Protein AF-A0A2P4T5U1-F1 (afdb_monomer_lite)

InterPro domains:
  IPR007356 tRNA (guanine(9)-N1)-methyltransferase, eukaryotic [PF27710] (1-107)
  IPR007356 tRNA (guanine(9)-N1)-methyltransferase, eukaryotic [PTHR13563] 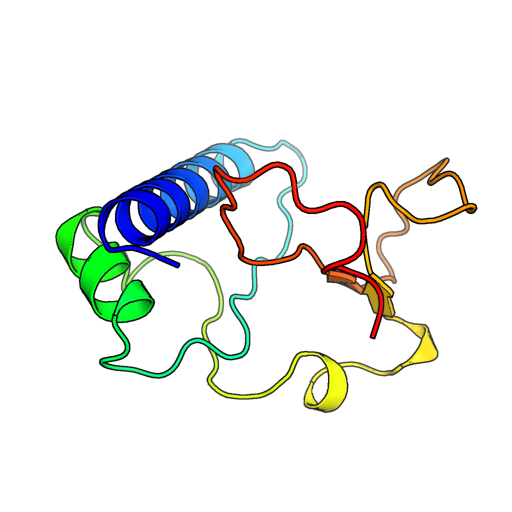(1-107)
  IPR028564 tRNA methyltransferase TRM10-type domain [PS51675] (1-109)
  IPR038459 tRNA methyltransferase TRM10-type domain superfamily [G3DSA:3.40.1280.30] (1-109)

Radius of gyration: 14.63 Å; chains: 1; bounding box: 27×37×35 Å

Foldseek 3Di:
DPLVFLLVLLVVVLVLLVVLVPDPHHDAAEAELPDPPPSSNVSNPVNPPCSVVRNHHYYNHDPPVVDDPVQEDEDDPPDPDDDPDDDPSHDYDYDSGDDPDPDPDPRPD

Organism: Bambusicola thoracicus (NCBI:txid9083)

Structure (mmCIF, N/CA/C/O backbone):
data_AF-A0A2P4T5U1-F1
#
_entry.id   AF-A0A2P4T5U1-F1
#
loop_
_atom_site.group_PDB
_atom_site.id
_atom_site.type_symbol
_atom_site.label_atom_id
_atom_site.label_alt_id
_atom_site.label_comp_id
_atom_site.label_asym_id
_atom_site.label_entity_id
_atom_site.label_seq_id
_atom_site.pdbx_PDB_ins_code
_atom_site.Cartn_x
_atom_site.Cartn_y
_atom_site.Cartn_z
_atom_site.occupancy
_atom_site.B_iso_or_equiv
_atom_site.auth_seq_id
_atom_site.auth_comp_id
_atom_site.auth_asym_id
_atom_site.auth_atom_id
_atom_site.pdbx_PDB_model_num
ATOM 1 N N . MET A 1 1 ? -5.234 -5.617 13.269 1.00 86.06 1 MET A N 1
ATOM 2 C CA . MET A 1 1 ? -4.218 -4.630 13.689 1.00 86.06 1 MET A CA 1
ATOM 3 C C . MET A 1 1 ? -4.657 -3.901 14.949 1.00 86.06 1 MET A C 1
ATOM 5 O O . MET A 1 1 ? -5.756 -3.357 15.008 1.00 86.06 1 MET A O 1
ATOM 9 N N . THR A 1 2 ? -3.793 -3.876 15.954 1.00 93.25 2 THR A N 1
ATOM 10 C CA . THR A 1 2 ? -3.888 -3.026 17.143 1.00 93.25 2 THR A CA 1
ATOM 11 C C . THR A 1 2 ? -3.757 -1.537 16.775 1.00 93.25 2 THR A C 1
ATOM 13 O O . THR A 1 2 ? -3.300 -1.201 15.674 1.00 93.25 2 THR A O 1
ATOM 16 N N . PRO A 1 3 ? -4.096 -0.598 17.681 1.00 94.31 3 PRO A N 1
ATOM 17 C CA . PRO A 1 3 ? -3.865 0.828 17.439 1.00 94.31 3 PRO A CA 1
ATOM 18 C C . PRO A 1 3 ? -2.401 1.150 17.107 1.00 94.31 3 PRO A C 1
ATOM 20 O O . PRO A 1 3 ? -2.132 1.934 16.204 1.00 94.31 3 PRO A O 1
ATOM 23 N N . LYS A 1 4 ? -1.451 0.487 17.780 1.00 94.00 4 LYS A N 1
ATOM 24 C CA . LYS A 1 4 ? -0.011 0.651 17.546 1.00 94.00 4 LYS A CA 1
ATOM 25 C C . LYS A 1 4 ? 0.396 0.222 16.134 1.00 94.00 4 LYS A C 1
ATOM 27 O O . LYS A 1 4 ? 1.121 0.954 15.462 1.00 94.00 4 LYS A O 1
ATOM 32 N N . GLU A 1 5 ? -0.077 -0.936 15.681 1.00 95.50 5 GLU A N 1
ATOM 33 C CA . GLU A 1 5 ? 0.159 -1.437 14.320 1.00 95.50 5 GLU A CA 1
ATOM 34 C C . GLU A 1 5 ? -0.475 -0.516 13.275 1.00 95.50 5 GLU A C 1
ATOM 36 O O . GLU A 1 5 ? 0.165 -0.171 12.287 1.00 95.50 5 GLU A O 1
ATOM 41 N N . THR A 1 6 ? -1.680 -0.009 13.550 1.00 96.69 6 THR A N 1
ATOM 42 C CA . THR A 1 6 ? -2.372 0.957 12.682 1.00 96.69 6 THR A CA 1
ATOM 43 C C . THR A 1 6 ? -1.562 2.253 12.529 1.00 96.69 6 THR A C 1
ATOM 45 O O . THR A 1 6 ? -1.351 2.718 11.410 1.00 96.69 6 THR A O 1
ATOM 48 N N . SER A 1 7 ? -1.030 2.811 13.626 1.00 96.69 7 SER A N 1
ATOM 49 C CA . SER A 1 7 ? -0.136 3.981 13.582 1.00 96.69 7 SER A CA 1
ATOM 50 C C . SER A 1 7 ? 1.148 3.709 12.795 1.00 96.69 7 SER A C 1
ATOM 52 O O . SER A 1 7 ? 1.664 4.583 12.094 1.00 96.69 7 SER A O 1
ATOM 54 N N . ARG A 1 8 ? 1.694 2.493 12.903 1.00 96.56 8 ARG A N 1
ATOM 55 C CA . ARG A 1 8 ? 2.889 2.087 12.152 1.00 96.56 8 ARG A CA 1
ATOM 56 C C . ARG A 1 8 ? 2.604 1.982 10.662 1.00 96.56 8 ARG A C 1
ATOM 58 O O . ARG A 1 8 ? 3.387 2.525 9.884 1.00 96.56 8 ARG A O 1
ATOM 65 N N . LEU A 1 9 ? 1.484 1.373 10.280 1.00 97.19 9 LEU A N 1
ATOM 66 C CA . LEU A 1 9 ? 1.049 1.304 8.890 1.00 97.19 9 LEU A CA 1
ATOM 67 C C . LEU A 1 9 ? 0.828 2.709 8.312 1.00 97.19 9 LEU A C 1
ATOM 69 O O . LEU A 1 9 ? 1.377 3.034 7.262 1.00 97.19 9 LEU A O 1
ATOM 73 N N . ALA A 1 10 ? 0.133 3.596 9.032 1.00 97.88 10 ALA A N 1
ATOM 74 C CA . ALA A 1 10 ? -0.052 4.986 8.608 1.00 97.88 10 ALA A CA 1
ATOM 75 C C . ALA A 1 10 ? 1.291 5.714 8.391 1.00 97.88 10 ALA A C 1
ATOM 77 O O . ALA A 1 10 ? 1.461 6.451 7.413 1.00 97.88 10 ALA A O 1
ATOM 78 N N . ALA A 1 11 ? 2.278 5.467 9.260 1.00 97.75 11 ALA A N 1
ATOM 79 C CA . ALA A 1 11 ? 3.628 5.999 9.103 1.00 97.75 11 ALA A CA 1
ATOM 80 C C . ALA A 1 11 ? 4.391 5.373 7.920 1.00 97.75 11 ALA A C 1
ATOM 82 O O . ALA A 1 11 ? 5.198 6.068 7.297 1.00 97.75 11 ALA A O 1
ATOM 83 N N . GLN A 1 12 ? 4.173 4.093 7.603 1.00 97.56 12 GLN A N 1
ATOM 84 C CA . GLN A 1 12 ? 4.738 3.436 6.420 1.00 97.56 12 GLN A CA 1
ATOM 85 C C . GLN A 1 12 ? 4.129 3.997 5.130 1.00 97.56 12 GLN A C 1
ATOM 87 O O . GLN A 1 12 ? 4.891 4.330 4.227 1.00 97.56 12 GLN A O 1
ATOM 92 N N . ILE A 1 13 ? 2.815 4.240 5.080 1.00 97.81 13 ILE A N 1
ATOM 93 C CA . ILE A 1 13 ? 2.138 4.903 3.948 1.00 97.81 13 ILE A CA 1
ATOM 94 C C . ILE A 1 13 ? 2.748 6.289 3.681 1.00 97.81 13 ILE A C 1
ATOM 96 O O . ILE A 1 13 ? 3.055 6.636 2.539 1.00 97.81 13 ILE A O 1
ATOM 100 N N . ARG A 1 14 ? 3.028 7.073 4.733 1.00 97.75 14 ARG A N 1
ATOM 101 C CA . ARG A 1 14 ? 3.723 8.367 4.592 1.00 97.75 14 ARG A CA 1
ATOM 102 C C . ARG A 1 14 ? 5.111 8.223 3.974 1.00 97.75 14 ARG A C 1
ATOM 104 O O . ARG A 1 14 ? 5.507 9.031 3.134 1.00 97.75 14 ARG A O 1
ATOM 111 N N . ARG A 1 15 ? 5.876 7.218 4.415 1.00 97.69 15 ARG A N 1
ATOM 112 C CA . ARG A 1 15 ? 7.222 6.947 3.886 1.00 97.69 15 ARG A CA 1
ATOM 113 C C . ARG A 1 15 ? 7.160 6.481 2.437 1.00 97.69 15 ARG A C 1
ATOM 115 O O . ARG A 1 15 ? 7.951 6.986 1.648 1.00 97.69 15 ARG A O 1
ATOM 122 N N . LEU A 1 16 ? 6.218 5.598 2.101 1.00 97.50 16 LEU A N 1
ATOM 12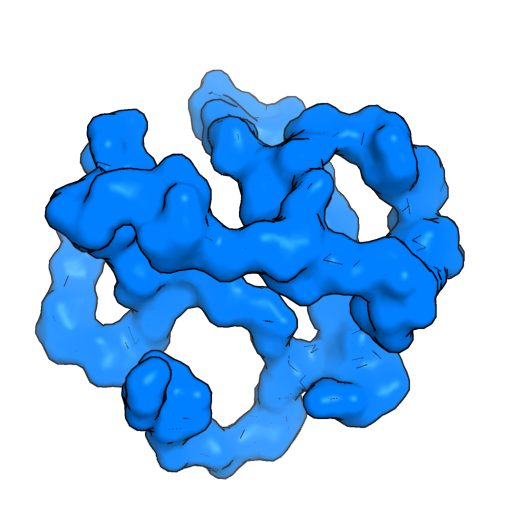3 C CA . LEU A 1 16 ? 5.944 5.133 0.741 1.00 97.50 16 LEU A CA 1
ATOM 124 C C . LEU A 1 16 ? 5.693 6.322 -0.186 1.00 97.50 16 LEU A C 1
ATOM 126 O O . LEU A 1 16 ? 6.419 6.500 -1.159 1.00 97.50 16 LEU A O 1
ATOM 130 N N . TYR A 1 17 ? 4.749 7.197 0.168 1.00 97.75 17 TYR A N 1
ATOM 131 C CA . TYR A 1 17 ? 4.455 8.396 -0.615 1.00 97.75 17 TYR A CA 1
ATOM 132 C C . TYR A 1 17 ? 5.682 9.298 -0.791 1.00 97.75 17 TYR A C 1
ATOM 134 O O . TYR A 1 17 ? 6.006 9.726 -1.900 1.00 97.75 17 TYR A O 1
ATOM 142 N N . GLY A 1 18 ? 6.399 9.569 0.304 1.00 97.38 18 GLY A N 1
ATOM 143 C CA . GLY A 1 18 ? 7.597 10.400 0.268 1.00 97.38 18 GLY A CA 1
ATOM 144 C C . GLY A 1 18 ? 8.716 9.804 -0.589 1.00 97.38 18 GLY A C 1
ATOM 145 O O . GLY A 1 18 ? 9.394 10.549 -1.292 1.00 97.38 18 GLY A O 1
ATOM 146 N N . ALA A 1 19 ? 8.923 8.487 -0.530 1.00 97.88 19 ALA A N 1
ATOM 147 C CA . ALA A 1 19 ? 9.905 7.781 -1.347 1.00 97.88 19 ALA A CA 1
ATOM 148 C C . ALA A 1 19 ? 9.507 7.801 -2.826 1.00 97.88 19 ALA A C 1
ATOM 150 O O . ALA A 1 19 ? 10.323 8.190 -3.656 1.00 97.88 19 ALA A O 1
ATOM 151 N N . ASN A 1 20 ? 8.244 7.497 -3.135 1.00 97.75 20 ASN A N 1
ATOM 152 C CA . ASN A 1 20 ? 7.732 7.491 -4.501 1.00 97.75 20 ASN A CA 1
ATOM 153 C C . ASN A 1 20 ? 7.868 8.865 -5.170 1.00 97.75 20 ASN A C 1
ATOM 155 O O . ASN A 1 20 ? 8.354 8.966 -6.287 1.00 97.75 20 ASN A O 1
ATOM 159 N N . ARG A 1 21 ? 7.563 9.952 -4.449 1.00 97.00 21 ARG A N 1
ATOM 160 C CA . ARG A 1 21 ? 7.756 11.328 -4.945 1.00 97.00 21 ARG A CA 1
ATOM 161 C C . ARG A 1 21 ? 9.196 11.694 -5.299 1.00 97.00 21 ARG A C 1
ATOM 163 O O . ARG A 1 21 ? 9.399 12.672 -6.012 1.00 97.00 21 ARG A O 1
ATOM 170 N N . ARG A 1 22 ? 10.179 10.995 -4.732 1.00 97.38 22 ARG A N 1
ATOM 171 C CA . ARG A 1 22 ? 11.609 11.222 -4.983 1.00 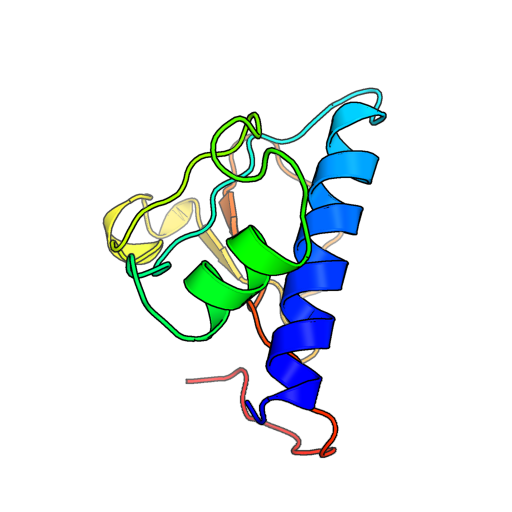97.38 22 ARG A CA 1
ATOM 172 C C . ARG A 1 22 ? 12.207 10.199 -5.946 1.00 97.38 22 ARG A C 1
ATOM 174 O O . ARG A 1 22 ? 13.385 10.321 -6.265 1.00 97.38 22 ARG A O 1
ATOM 181 N N . ALA A 1 23 ? 11.442 9.191 -6.357 1.00 97.00 23 ALA A N 1
ATOM 182 C CA . ALA A 1 23 ? 11.915 8.179 -7.284 1.00 97.00 23 ALA A CA 1
ATOM 183 C C . ALA A 1 23 ? 12.123 8.794 -8.673 1.00 97.00 23 ALA A C 1
ATOM 185 O O . ALA A 1 23 ? 11.333 9.625 -9.115 1.00 97.00 23 ALA A O 1
ATOM 186 N N . GLU A 1 24 ? 13.170 8.354 -9.371 1.00 97.06 24 GLU A N 1
ATOM 187 C CA . GLU A 1 24 ? 13.415 8.736 -10.768 1.00 97.06 24 GLU A CA 1
ATOM 188 C C . GLU A 1 24 ? 12.263 8.286 -11.681 1.00 97.06 24 GLU A C 1
ATOM 190 O O . GLU A 1 24 ? 11.877 8.989 -12.612 1.00 97.06 24 GLU A O 1
ATOM 195 N N . ARG A 1 25 ? 11.675 7.126 -11.365 1.00 95.06 25 ARG A N 1
ATOM 196 C CA . ARG A 1 25 ? 10.507 6.553 -12.035 1.00 95.06 25 ARG A CA 1
ATOM 197 C C . ARG A 1 25 ? 9.426 6.260 -10.986 1.00 95.06 25 ARG A C 1
ATOM 199 O O . ARG A 1 25 ? 9.431 5.169 -10.419 1.00 95.06 25 ARG A O 1
ATOM 206 N N . PRO A 1 26 ? 8.562 7.234 -10.652 1.00 96.19 26 PRO A N 1
ATOM 207 C CA . PRO A 1 26 ? 7.520 7.044 -9.649 1.00 96.19 26 PRO A CA 1
ATOM 208 C C . PRO A 1 26 ? 6.450 6.064 -10.139 1.00 96.19 26 PRO A C 1
ATOM 210 O O . PRO A 1 26 ? 6.070 6.073 -11.308 1.00 96.19 26 PRO A O 1
ATOM 213 N N . PHE A 1 27 ? 5.924 5.264 -9.217 1.00 96.31 27 PHE A N 1
ATOM 214 C CA . PHE A 1 27 ? 4.735 4.451 -9.434 1.00 96.31 27 PHE A CA 1
ATOM 215 C C . PHE A 1 27 ? 3.470 5.301 -9.339 1.00 96.31 27 PHE A C 1
ATOM 217 O O . PHE A 1 27 ? 3.413 6.292 -8.602 1.00 96.31 27 PHE A O 1
ATOM 224 N N . TRP A 1 28 ? 2.420 4.856 -10.019 1.00 96.44 28 TRP A N 1
ATOM 225 C CA . TRP A 1 28 ? 1.066 5.241 -9.656 1.00 96.44 28 TRP A CA 1
ATOM 226 C C . TRP A 1 28 ? 0.664 4.462 -8.398 1.00 96.44 28 TRP A C 1
ATOM 228 O O . TRP A 1 28 ? 0.617 3.235 -8.408 1.00 96.44 28 TRP A O 1
ATOM 238 N N . LEU A 1 29 ? 0.461 5.174 -7.288 1.00 97.50 29 LEU A N 1
ATOM 239 C CA . LEU A 1 29 ? 0.095 4.570 -6.007 1.00 97.50 29 LEU A CA 1
ATOM 240 C C . LEU A 1 29 ? -1.424 4.545 -5.851 1.00 97.50 29 LEU A C 1
ATOM 242 O O . LEU A 1 29 ? -2.070 5.577 -6.031 1.00 97.50 29 LEU A O 1
ATOM 246 N N . CYS A 1 30 ? -1.962 3.403 -5.427 1.00 97.75 30 CYS A N 1
ATOM 247 C CA . CYS A 1 30 ? -3.369 3.226 -5.087 1.00 97.75 30 CYS A CA 1
ATOM 248 C C . CYS A 1 30 ? -3.491 2.527 -3.724 1.00 97.75 30 CYS A C 1
ATOM 250 O O . CYS A 1 30 ? -2.850 1.503 -3.491 1.00 97.75 30 CYS A O 1
ATOM 252 N N . LEU A 1 31 ? -4.290 3.091 -2.818 1.00 97.75 31 LEU A N 1
ATOM 253 C CA . LEU A 1 31 ? -4.715 2.440 -1.581 1.00 97.75 31 LEU A CA 1
ATOM 254 C C . LEU A 1 31 ? -6.135 1.905 -1.782 1.00 97.75 31 LEU A C 1
ATOM 256 O O . LEU A 1 31 ? -7.102 2.669 -1.731 1.00 97.75 31 LEU A O 1
ATOM 260 N N . THR A 1 32 ? -6.242 0.604 -2.027 1.00 98.00 32 THR A N 1
ATOM 261 C CA . THR A 1 32 ? -7.514 -0.114 -2.176 1.00 98.00 32 THR A CA 1
ATOM 262 C C . THR A 1 32 ? -8.096 -0.494 -0.819 1.00 98.00 32 THR A C 1
ATOM 264 O O . THR A 1 32 ? -7.378 -0.526 0.184 1.00 98.00 32 THR A O 1
ATOM 267 N N . GLU A 1 33 ? -9.402 -0.761 -0.779 1.00 97.31 33 GLU A N 1
ATOM 268 C CA . GLU A 1 33 ? -10.145 -1.152 0.433 1.00 97.31 33 GLU A CA 1
ATOM 269 C C . GLU A 1 33 ? -9.981 -0.179 1.622 1.00 97.31 33 GLU A C 1
ATOM 271 O O . GLU A 1 33 ? -10.238 -0.498 2.789 1.00 97.31 33 GLU A O 1
ATOM 276 N N . LEU A 1 34 ? -9.595 1.069 1.340 1.00 97.19 34 LEU A N 1
ATOM 277 C CA . LEU A 1 34 ? -9.460 2.122 2.330 1.00 97.19 34 LEU A CA 1
ATOM 278 C C . LEU A 1 34 ? -10.815 2.791 2.543 1.00 97.19 34 LEU A C 1
ATOM 280 O O . LEU A 1 34 ? -11.139 3.806 1.933 1.00 97.19 34 LEU A O 1
ATOM 284 N N . VAL A 1 35 ? -11.609 2.249 3.463 1.00 96.50 35 VAL A N 1
ATOM 285 C CA . VAL A 1 35 ? -12.925 2.804 3.806 1.00 96.50 35 VAL A CA 1
ATOM 286 C C . VAL A 1 35 ? -12.784 4.160 4.524 1.00 96.50 35 VAL A C 1
ATOM 288 O O . VAL A 1 35 ? -12.207 4.198 5.620 1.00 96.50 35 VAL A O 1
ATOM 291 N N . PRO A 1 36 ? -13.325 5.278 3.983 1.00 96.25 36 PRO A N 1
ATOM 292 C CA . PRO A 1 36 ? -13.501 6.527 4.705 1.00 96.25 36 PRO A CA 1
ATOM 293 C C . PRO A 1 36 ? -14.030 6.342 6.121 1.00 96.25 36 PRO A C 1
ATOM 295 O O . PRO A 1 36 ? -15.028 5.676 6.375 1.00 96.25 36 PRO A O 1
ATOM 298 N N . GLY A 1 37 ? -13.328 6.950 7.069 1.00 96.44 37 GLY A N 1
ATOM 299 C CA . GLY A 1 37 ? -13.663 6.858 8.483 1.00 96.44 37 GLY A CA 1
ATOM 300 C C . GLY A 1 37 ? -13.230 5.558 9.162 1.00 96.44 37 GLY A C 1
ATOM 301 O O . GLY A 1 37 ? -13.394 5.478 10.374 1.00 96.44 37 GLY A O 1
ATOM 302 N N . SER A 1 38 ? -12.633 4.583 8.469 1.00 97.00 38 SER A N 1
ATOM 303 C CA . SER A 1 38 ? -12.010 3.410 9.104 1.00 97.00 38 SER A CA 1
ATOM 304 C C . SER A 1 38 ? -10.872 3.803 10.064 1.00 97.00 38 SER A C 1
ATOM 306 O O . SER A 1 38 ? -10.343 4.919 9.977 1.00 97.00 38 SER A O 1
ATOM 308 N N . PRO A 1 39 ? -10.461 2.915 10.994 1.00 96.88 39 PRO A N 1
ATOM 309 C CA . PRO A 1 39 ? -9.345 3.187 11.897 1.00 96.88 39 PRO A CA 1
ATOM 310 C C . PRO A 1 39 ? -8.069 3.628 11.171 1.00 96.88 39 PRO A C 1
ATOM 312 O O . PRO A 1 39 ? -7.493 4.645 11.551 1.00 96.88 39 PRO A O 1
ATOM 315 N N . ILE A 1 40 ? -7.679 2.932 10.098 1.00 97.50 40 ILE A N 1
ATOM 316 C CA . ILE A 1 40 ? -6.484 3.277 9.322 1.00 97.50 40 ILE A CA 1
ATOM 317 C C . ILE A 1 40 ? -6.650 4.600 8.564 1.00 97.50 40 ILE A C 1
ATOM 319 O O . ILE A 1 40 ? -5.755 5.436 8.620 1.00 97.50 40 ILE A O 1
ATOM 323 N N . HIS A 1 41 ? -7.814 4.864 7.958 1.00 97.81 41 HIS A N 1
ATOM 324 C CA . HIS A 1 41 ? -8.077 6.138 7.281 1.00 97.81 41 HIS A CA 1
ATOM 325 C C . HIS A 1 41 ? -7.958 7.332 8.239 1.00 97.81 41 HIS A C 1
ATOM 327 O O . HIS A 1 41 ? -7.286 8.320 7.941 1.00 97.81 41 HIS A O 1
ATOM 333 N N . ARG A 1 42 ? -8.583 7.243 9.423 1.00 97.88 42 ARG A N 1
ATOM 334 C CA . ARG A 1 42 ? -8.484 8.296 10.449 1.00 97.88 42 ARG A CA 1
ATOM 335 C C . ARG A 1 42 ? -7.050 8.482 10.928 1.00 97.88 42 ARG A C 1
ATOM 337 O O . ARG A 1 42 ? -6.631 9.610 11.169 1.00 97.88 42 ARG A O 1
ATOM 344 N N . GLU A 1 43 ? -6.304 7.392 11.049 1.00 97.94 43 GLU A N 1
ATOM 345 C CA . GLU A 1 43 ? -4.918 7.443 11.489 1.00 97.94 43 GLU A CA 1
ATOM 346 C C . GLU A 1 43 ? -3.997 8.076 10.440 1.00 97.94 43 GLU A C 1
ATOM 348 O O . GLU A 1 43 ? -3.148 8.895 10.791 1.00 97.94 43 GLU A O 1
ATOM 353 N N . CYS A 1 44 ? -4.218 7.799 9.152 1.00 98.06 44 CYS A N 1
ATOM 354 C CA . CYS A 1 44 ? -3.544 8.500 8.061 1.00 98.06 44 CYS A CA 1
ATOM 355 C C . CYS A 1 44 ? -3.828 10.006 8.102 1.00 98.06 44 CYS A C 1
ATOM 357 O O . CYS A 1 44 ? -2.881 10.787 8.077 1.00 98.06 44 CYS A O 1
ATOM 359 N N . LEU A 1 45 ? -5.092 10.421 8.253 1.00 97.88 45 LEU A N 1
ATOM 360 C CA . LEU A 1 45 ? -5.444 11.842 8.396 1.00 97.88 45 LEU A CA 1
ATOM 361 C C . LEU A 1 45 ? -4.778 12.501 9.613 1.00 97.88 45 LEU A C 1
ATOM 363 O O . LEU A 1 45 ? -4.381 13.659 9.544 1.00 97.88 45 LEU A O 1
ATOM 367 N N . ARG A 1 46 ? -4.654 11.772 10.728 1.00 97.50 46 ARG A N 1
ATOM 368 C CA . ARG A 1 46 ? -4.068 12.278 11.976 1.00 97.50 46 ARG A CA 1
ATOM 369 C C . ARG A 1 46 ? -2.543 12.398 11.917 1.00 97.50 46 ARG A C 1
ATOM 371 O O . ARG A 1 46 ? -1.982 13.291 12.543 1.00 97.50 46 ARG A O 1
ATOM 378 N N . MET A 1 47 ? -1.865 11.456 11.261 1.00 96.56 47 MET A N 1
ATOM 379 C CA . MET A 1 47 ? -0.399 11.340 11.291 1.00 96.56 47 MET A CA 1
ATOM 380 C C . MET A 1 47 ? 0.309 11.962 10.088 1.00 96.56 47 MET A C 1
ATOM 382 O O . MET A 1 47 ? 1.524 12.200 10.142 1.00 96.56 47 MET A O 1
ATOM 386 N N . ASN A 1 48 ? -0.418 12.155 8.990 1.00 96.81 48 ASN A N 1
ATOM 387 C CA . ASN A 1 48 ? 0.149 12.520 7.705 1.00 96.81 48 ASN A CA 1
ATOM 388 C C . ASN A 1 48 ? -0.481 13.836 7.246 1.00 96.81 48 ASN A C 1
ATOM 390 O O . ASN A 1 48 ? -1.536 13.850 6.615 1.00 96.81 48 ASN A O 1
ATOM 394 N N . ASP A 1 49 ? 0.183 14.947 7.562 1.00 95.00 49 ASP A N 1
ATOM 395 C CA . ASP A 1 49 ? -0.274 16.277 7.161 1.00 95.00 49 ASP A CA 1
ATOM 396 C C . ASP A 1 49 ? -0.512 16.334 5.647 1.00 95.00 49 ASP A C 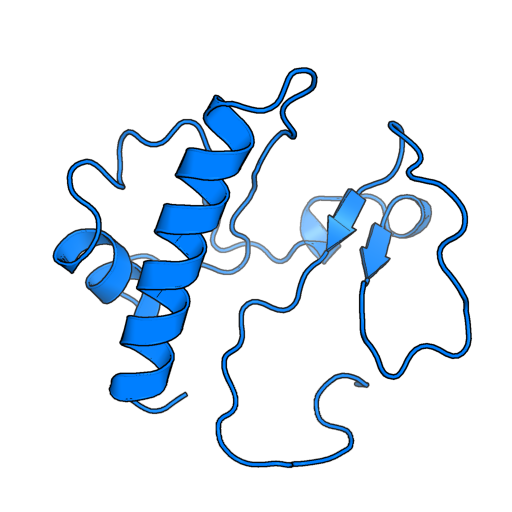1
ATOM 398 O O . ASP A 1 49 ? 0.346 15.951 4.842 1.00 95.00 49 ASP A O 1
ATOM 402 N N . GLY A 1 50 ? -1.705 16.793 5.267 1.00 94.75 50 GLY A N 1
ATOM 403 C CA . GLY A 1 50 ? -2.117 16.888 3.870 1.00 94.75 50 GLY A CA 1
ATOM 404 C C . GLY A 1 50 ? -2.399 15.547 3.188 1.00 94.75 50 GLY A C 1
ATOM 405 O O . GLY A 1 50 ? -2.393 15.521 1.962 1.00 94.75 50 GLY A O 1
ATOM 406 N N . PHE A 1 51 ? -2.653 14.459 3.931 1.00 97.25 51 PHE A N 1
ATOM 407 C CA . PHE A 1 51 ? -2.941 13.127 3.372 1.00 97.25 51 PHE A CA 1
ATOM 408 C C . PHE A 1 51 ? -3.984 13.147 2.244 1.00 97.25 51 PHE A C 1
ATOM 410 O O . PHE A 1 51 ? -3.749 12.565 1.193 1.00 97.25 51 PHE A O 1
ATOM 417 N N . SER A 1 52 ? -5.087 13.887 2.407 1.00 94.31 52 SER A N 1
ATOM 418 C CA . SER A 1 52 ? -6.132 14.025 1.376 1.00 94.31 52 SER A CA 1
ATOM 419 C C . SER A 1 52 ? -5.659 14.687 0.075 1.00 94.31 52 SER A C 1
ATOM 421 O O . SER A 1 52 ? -6.363 14.628 -0.924 1.00 94.31 52 SER A O 1
ATOM 423 N N . GLY A 1 53 ? -4.507 15.361 0.090 1.00 94.88 53 GLY A N 1
ATOM 424 C CA . GLY A 1 53 ? -3.878 15.978 -1.079 1.00 94.88 53 GLY A CA 1
ATOM 425 C C . GLY A 1 53 ? -2.656 15.210 -1.582 1.00 94.88 53 GLY A C 1
ATOM 426 O O . GLY A 1 53 ? -1.862 15.760 -2.347 1.00 94.88 53 GLY A O 1
ATOM 427 N N . TYR A 1 54 ? -2.433 13.979 -1.113 1.00 96.81 54 TYR A N 1
ATOM 428 C CA . TYR A 1 54 ? -1.363 13.148 -1.648 1.00 96.81 54 TYR A CA 1
ATOM 429 C C . TYR A 1 54 ? -1.686 12.757 -3.091 1.00 96.81 54 TYR A C 1
ATOM 431 O O . TYR A 1 54 ? -2.824 12.444 -3.416 1.00 96.81 54 TYR A O 1
ATOM 439 N N . LEU A 1 55 ? -0.670 12.764 -3.959 1.00 95.81 55 LEU A N 1
ATOM 440 C CA . LEU A 1 55 ? -0.776 12.255 -5.330 1.00 95.81 55 LEU A CA 1
ATOM 441 C C . LEU A 1 55 ? -0.781 10.716 -5.313 1.00 95.81 55 LEU A C 1
ATOM 443 O O . LEU A 1 55 ? 0.219 10.077 -5.640 1.00 95.81 55 LEU A O 1
ATOM 447 N N . MET A 1 56 ? -1.883 10.148 -4.831 1.00 95.38 56 MET A N 1
ATOM 448 C CA . MET A 1 56 ? -2.202 8.723 -4.801 1.00 95.38 56 MET A CA 1
ATOM 449 C C . MET A 1 56 ? -3.717 8.560 -4.905 1.00 95.38 56 MET A C 1
ATOM 451 O O . MET A 1 56 ? -4.461 9.418 -4.432 1.00 95.38 56 MET A O 1
ATOM 455 N N . GLU A 1 57 ? -4.163 7.450 -5.472 1.00 96.25 57 GLU A N 1
ATOM 456 C CA . GLU A 1 57 ? -5.575 7.087 -5.462 1.00 96.25 57 GLU A CA 1
ATOM 457 C C . GLU A 1 57 ? -5.942 6.412 -4.142 1.00 96.25 57 GLU A C 1
ATOM 459 O O . GLU A 1 57 ? -5.144 5.677 -3.553 1.00 96.25 57 GLU A O 1
ATOM 464 N N . THR A 1 58 ? -7.168 6.640 -3.681 1.00 96.69 58 THR A N 1
ATOM 465 C CA . THR A 1 58 ? -7.746 5.919 -2.544 1.00 96.69 58 THR A CA 1
ATOM 466 C C . THR A 1 58 ? -9.139 5.459 -2.918 1.00 96.69 58 THR A C 1
ATOM 468 O O . THR A 1 58 ? -9.949 6.275 -3.354 1.00 96.69 58 THR A O 1
ATOM 471 N N . THR A 1 59 ? -9.439 4.186 -2.701 1.00 97.19 59 THR A N 1
ATOM 472 C CA . THR A 1 59 ? -10.751 3.609 -3.005 1.00 97.19 59 THR A CA 1
ATOM 473 C C . THR A 1 59 ? -11.175 2.611 -1.933 1.00 97.19 59 THR A C 1
ATOM 475 O O . THR A 1 59 ? -10.348 2.076 -1.197 1.00 97.19 59 THR A O 1
ATOM 478 N N . GLN A 1 60 ? -12.487 2.397 -1.829 1.00 97.88 60 GLN A N 1
ATOM 479 C CA . GLN A 1 60 ? -13.097 1.349 -1.011 1.00 97.88 60 GLN A CA 1
ATOM 480 C C . GLN A 1 60 ? -13.159 0.003 -1.741 1.00 97.88 60 GLN A C 1
ATOM 482 O O . GLN A 1 60 ? -13.397 -1.011 -1.093 1.00 97.88 60 GLN A O 1
ATOM 487 N N . GLU A 1 61 ? -12.982 0.000 -3.063 1.00 97.94 61 GLU A N 1
ATOM 488 C CA . GLU A 1 61 ? -13.046 -1.197 -3.902 1.00 97.94 61 GLU A CA 1
ATOM 489 C C . GLU A 1 61 ? -11.815 -2.089 -3.697 1.00 97.94 61 GLU A C 1
ATOM 491 O O . GLU A 1 61 ? -10.730 -1.606 -3.343 1.00 97.94 61 GLU A O 1
ATOM 496 N N . SER A 1 62 ? -11.986 -3.394 -3.935 1.00 97.56 62 SER A N 1
ATOM 497 C CA . SER A 1 62 ? -10.877 -4.344 -3.950 1.00 97.56 62 SER A CA 1
ATOM 498 C C . SER A 1 62 ? -10.025 -4.153 -5.200 1.00 97.56 62 SER A C 1
ATOM 500 O O . SER A 1 62 ? -10.533 -3.859 -6.281 1.00 97.56 62 SER A O 1
ATOM 502 N N . TYR A 1 63 ? -8.721 -4.402 -5.087 1.00 97.38 63 TYR A N 1
ATOM 503 C CA . TYR A 1 63 ? -7.831 -4.453 -6.249 1.00 97.38 63 TYR A CA 1
ATOM 504 C C . TYR A 1 63 ? -8.274 -5.513 -7.279 1.00 97.38 63 TYR A C 1
ATOM 506 O O . TYR A 1 63 ? -8.008 -5.345 -8.467 1.00 97.38 63 TYR A O 1
ATOM 514 N N . LEU A 1 64 ? -8.989 -6.559 -6.845 1.00 97.44 64 LEU A N 1
ATOM 515 C CA . LEU A 1 64 ? -9.562 -7.591 -7.717 1.00 97.44 64 LEU A CA 1
ATOM 516 C C . LEU A 1 64 ? -10.711 -7.074 -8.594 1.00 97.44 64 LEU A C 1
ATOM 518 O O . LEU A 1 64 ? -10.935 -7.609 -9.676 1.00 97.44 64 LEU A O 1
ATOM 522 N N . ASP A 1 65 ? -11.419 -6.035 -8.146 1.00 97.25 65 ASP A N 1
ATOM 523 C CA . ASP A 1 65 ? -12.513 -5.417 -8.904 1.00 97.25 65 ASP A CA 1
ATOM 524 C C . ASP A 1 65 ? -12.005 -4.320 -9.855 1.00 97.25 65 ASP A C 1
ATOM 526 O O . ASP A 1 65 ? -12.677 -3.955 -10.820 1.00 97.25 65 ASP A O 1
ATOM 530 N N . LEU A 1 66 ? -10.816 -3.779 -9.577 1.00 96.88 66 LEU A N 1
ATOM 531 C CA . LEU A 1 66 ? -10.235 -2.636 -10.285 1.00 96.88 66 LEU A CA 1
ATOM 532 C C . LEU A 1 66 ? -9.342 -3.034 -11.457 1.00 96.88 66 LEU A C 1
ATOM 534 O O . LEU A 1 66 ? -9.227 -2.277 -12.424 1.00 96.88 66 LEU A O 1
ATOM 538 N N . PHE A 1 67 ? -8.682 -4.188 -11.362 1.00 96.62 67 PHE A N 1
ATOM 539 C CA . PHE A 1 67 ? -7.643 -4.590 -12.302 1.00 96.62 67 PHE A CA 1
ATOM 540 C C . PHE A 1 67 ? -7.906 -5.984 -12.883 1.00 96.62 67 PHE A C 1
ATOM 542 O O . PHE A 1 67 ? -8.424 -6.857 -12.188 1.00 96.62 67 PHE A O 1
ATOM 549 N N . PRO A 1 68 ? -7.523 -6.230 -14.150 1.00 97.44 68 PRO A N 1
ATOM 550 C CA . PRO A 1 68 ? -7.569 -7.567 -14.731 1.00 97.44 68 PRO A CA 1
ATOM 551 C C . PRO A 1 68 ? -6.725 -8.554 -13.920 1.00 97.44 68 PRO A C 1
ATOM 553 O O . PRO A 1 68 ? -5.578 -8.262 -13.583 1.00 97.44 68 PRO A O 1
ATOM 556 N N . LEU A 1 69 ? -7.272 -9.739 -13.640 1.00 97.06 69 LEU A N 1
ATOM 557 C CA . LEU A 1 69 ? -6.613 -10.744 -12.800 1.00 97.06 69 LEU A CA 1
ATOM 558 C C . LEU A 1 69 ? -5.229 -11.160 -13.327 1.00 97.06 69 LEU A C 1
ATOM 560 O O . LEU A 1 69 ? -4.309 -11.382 -12.549 1.00 97.06 69 LEU A O 1
ATOM 564 N N . ASP A 1 70 ? -5.065 -11.230 -14.646 1.00 97.19 70 ASP A N 1
ATOM 565 C CA . ASP A 1 70 ? -3.811 -11.580 -15.319 1.00 97.19 70 ASP A CA 1
ATOM 566 C C . ASP A 1 70 ? -2.749 -10.467 -15.272 1.00 97.19 70 ASP A C 1
ATOM 568 O O . ASP A 1 70 ? -1.565 -10.723 -15.524 1.00 97.19 70 ASP A O 1
ATOM 572 N N . ALA A 1 71 ? -3.140 -9.241 -14.923 1.00 97.19 71 ALA A N 1
ATOM 573 C CA . ALA A 1 71 ? -2.230 -8.128 -14.683 1.00 97.19 71 ALA A CA 1
ATOM 574 C C . ALA A 1 71 ? -1.760 -8.045 -13.219 1.00 97.19 71 ALA A C 1
ATOM 576 O O . ALA A 1 71 ? -0.780 -7.353 -12.948 1.00 97.19 71 ALA A O 1
ATOM 577 N N . ILE A 1 72 ? -2.419 -8.735 -12.282 1.00 98.25 72 ILE A N 1
ATOM 578 C CA . ILE A 1 72 ? -2.141 -8.630 -10.844 1.00 98.25 72 ILE A CA 1
ATOM 579 C C . ILE A 1 72 ? -0.989 -9.556 -10.434 1.00 98.25 72 ILE A C 1
ATOM 581 O O . ILE A 1 72 ? -0.977 -10.747 -10.740 1.00 98.25 72 ILE A O 1
ATOM 585 N N . VAL A 1 73 ? -0.042 -9.012 -9.670 1.00 98.06 73 VAL A N 1
ATOM 586 C CA . VAL A 1 73 ? 1.030 -9.754 -8.999 1.00 98.06 73 VAL A CA 1
ATOM 587 C C . VAL A 1 73 ? 1.003 -9.407 -7.513 1.00 98.06 73 VAL A C 1
ATOM 589 O O . VAL A 1 73 ? 1.357 -8.295 -7.118 1.00 98.06 73 VAL A O 1
ATOM 592 N N . TYR A 1 74 ? 0.587 -10.354 -6.672 1.00 97.56 74 TYR A N 1
ATOM 593 C CA . TYR A 1 74 ? 0.584 -10.165 -5.222 1.00 97.56 74 TYR A CA 1
ATOM 594 C C . TYR A 1 74 ? 1.964 -10.478 -4.639 1.00 97.56 74 TYR A C 1
ATOM 596 O O . TYR A 1 74 ? 2.468 -11.594 -4.766 1.00 97.56 74 TYR A O 1
ATOM 604 N N . LEU A 1 75 ? 2.589 -9.494 -3.996 1.00 96.81 75 LEU A N 1
ATOM 605 C CA . LEU A 1 75 ? 3.910 -9.645 -3.399 1.00 96.81 75 LEU A CA 1
ATOM 606 C C . LEU A 1 75 ? 3.779 -10.107 -1.948 1.00 96.81 75 LEU A C 1
ATOM 608 O O . LEU A 1 75 ? 3.320 -9.368 -1.076 1.00 96.81 75 LEU A O 1
ATOM 612 N N . THR A 1 76 ? 4.228 -11.332 -1.693 1.00 93.75 76 THR A N 1
ATOM 613 C CA . THR A 1 76 ? 4.259 -11.943 -0.362 1.00 93.75 76 THR A CA 1
ATOM 614 C C . THR A 1 76 ? 5.577 -12.693 -0.152 1.00 93.75 76 THR A C 1
ATOM 616 O O . THR A 1 76 ? 6.061 -13.336 -1.088 1.00 93.75 76 THR A O 1
ATOM 619 N N . PRO A 1 77 ? 6.179 -12.635 1.053 1.00 90.31 77 PRO A N 1
ATOM 620 C CA . PRO A 1 77 ? 7.369 -13.425 1.372 1.00 90.31 77 PRO A CA 1
ATOM 621 C C . PRO A 1 77 ? 7.114 -14.939 1.357 1.00 90.31 77 PRO A C 1
ATOM 623 O O . PRO A 1 77 ? 8.075 -15.699 1.282 1.00 90.31 77 PRO A O 1
ATOM 626 N N . ASP A 1 78 ? 5.853 -15.373 1.419 1.00 90.38 78 ASP A N 1
ATOM 627 C CA . ASP A 1 78 ? 5.476 -16.792 1.405 1.00 90.38 78 ASP A CA 1
ATOM 628 C C . ASP A 1 78 ? 5.381 -17.378 -0.019 1.00 90.38 78 ASP A C 1
ATOM 630 O O . ASP A 1 78 ? 5.125 -18.568 -0.185 1.00 90.38 78 ASP A O 1
ATOM 634 N N . SER A 1 79 ? 5.579 -16.558 -1.059 1.00 94.44 79 SER A N 1
ATOM 635 C CA . SER A 1 79 ? 5.574 -17.009 -2.454 1.00 94.44 79 SER A CA 1
ATOM 636 C C . SER A 1 79 ? 6.795 -17.881 -2.759 1.00 94.44 79 SER A C 1
ATOM 638 O O . SER A 1 79 ? 7.929 -17.498 -2.477 1.00 94.44 79 SER A O 1
ATOM 640 N N . GLU A 1 80 ? 6.582 -19.012 -3.436 1.00 95.88 80 GLU A N 1
ATOM 641 C CA . GLU A 1 80 ? 7.670 -19.830 -3.999 1.00 95.88 80 GLU A CA 1
ATOM 642 C C . GLU A 1 80 ? 8.295 -19.198 -5.258 1.00 95.88 80 GLU A C 1
ATOM 644 O O . GLU A 1 80 ? 9.393 -19.572 -5.672 1.00 95.88 80 GLU A O 1
ATOM 649 N N . ASN A 1 81 ? 7.611 -18.226 -5.871 1.00 96.44 81 ASN A N 1
ATOM 650 C CA . ASN A 1 81 ? 8.072 -17.541 -7.075 1.00 96.44 81 ASN A CA 1
ATOM 651 C C . ASN A 1 81 ? 8.949 -16.340 -6.711 1.00 96.44 81 ASN A C 1
ATOM 653 O O . ASN A 1 81 ? 8.516 -15.450 -5.974 1.00 96.44 81 ASN A O 1
ATOM 657 N N . VAL A 1 82 ? 10.154 -16.293 -7.280 1.00 96.38 82 VAL A N 1
ATOM 658 C CA . VAL A 1 82 ? 11.083 -15.167 -7.139 1.00 96.38 82 VAL A CA 1
ATOM 659 C C . VAL A 1 82 ? 10.740 -14.091 -8.169 1.00 96.38 82 VAL A C 1
ATOM 661 O O . VAL A 1 82 ? 10.623 -14.378 -9.358 1.00 96.38 82 VAL A O 1
ATOM 664 N N . LEU A 1 83 ? 10.602 -12.843 -7.718 1.00 96.94 83 LEU A N 1
ATOM 665 C CA . LEU A 1 83 ? 10.474 -11.693 -8.610 1.00 96.94 83 LEU A CA 1
ATOM 666 C C . LEU A 1 83 ? 11.862 -11.297 -9.133 1.00 96.94 83 LEU A C 1
ATOM 668 O O . LEU A 1 83 ? 12.674 -10.775 -8.370 1.00 96.94 83 LEU A O 1
ATOM 672 N N . GLU A 1 84 ? 12.128 -11.552 -10.413 1.00 96.62 84 GLU A N 1
ATOM 673 C CA . GLU A 1 84 ? 13.411 -11.215 -11.049 1.00 96.62 84 GLU A CA 1
ATOM 674 C C . GLU A 1 84 ? 13.455 -9.759 -11.537 1.00 96.62 84 GLU A C 1
ATOM 676 O O . GLU A 1 84 ? 14.436 -9.062 -11.290 1.00 96.62 84 GLU A O 1
ATOM 681 N N . ASP A 1 85 ? 12.365 -9.283 -12.147 1.00 96.00 85 ASP A N 1
ATOM 682 C CA . ASP A 1 85 ? 12.240 -7.940 -12.718 1.00 96.00 85 ASP A CA 1
ATOM 683 C C . ASP A 1 85 ? 10.847 -7.340 -12.463 1.00 96.00 85 ASP A C 1
ATOM 685 O O . ASP A 1 85 ? 9.871 -8.049 -12.202 1.00 96.00 85 ASP A O 1
ATOM 689 N N . VAL A 1 86 ? 10.749 -6.008 -12.558 1.00 95.12 86 VAL A N 1
ATOM 690 C CA . VAL A 1 86 ? 9.482 -5.267 -12.448 1.00 95.12 86 VAL A CA 1
ATOM 691 C C . VAL A 1 86 ? 8.959 -4.925 -13.842 1.00 95.12 86 VAL A C 1
ATOM 693 O O . VAL A 1 86 ? 9.539 -4.090 -14.539 1.00 95.12 86 VAL A O 1
ATOM 696 N N . ASP A 1 87 ? 7.845 -5.544 -14.221 1.00 96.25 87 ASP A N 1
ATOM 697 C CA . ASP A 1 87 ? 7.132 -5.327 -15.477 1.00 96.25 87 ASP A CA 1
ATOM 698 C C . ASP A 1 87 ? 6.209 -4.093 -15.372 1.00 96.25 87 ASP A C 1
ATOM 700 O O . ASP A 1 87 ? 5.276 -4.090 -14.563 1.00 96.25 87 ASP A O 1
ATOM 704 N N . PRO A 1 88 ? 6.429 -3.031 -16.173 1.00 94.81 88 PRO A N 1
ATOM 705 C CA . PRO A 1 88 ? 5.592 -1.831 -16.161 1.00 94.81 88 PRO A CA 1
ATOM 706 C C . PRO A 1 88 ? 4.124 -2.053 -16.554 1.00 94.81 88 PRO A C 1
ATOM 708 O O . PRO A 1 88 ? 3.312 -1.160 -16.315 1.00 94.81 88 PRO A O 1
ATOM 711 N N . GLU A 1 89 ? 3.783 -3.187 -17.172 1.00 95.81 89 GLU A N 1
ATOM 712 C CA . GLU A 1 89 ? 2.410 -3.527 -17.567 1.00 95.81 89 GLU A CA 1
ATOM 713 C C . GLU A 1 89 ? 1.640 -4.286 -16.469 1.00 95.81 89 GLU A C 1
ATOM 715 O O . GLU A 1 89 ? 0.448 -4.560 -16.622 1.00 95.81 89 GLU A O 1
ATOM 720 N N . LYS A 1 90 ? 2.296 -4.613 -15.344 1.00 98.06 90 LYS A N 1
ATOM 721 C CA . LYS A 1 90 ? 1.697 -5.328 -14.208 1.00 98.06 90 LYS A CA 1
ATOM 722 C C . LYS A 1 90 ? 1.299 -4.401 -13.062 1.00 98.06 90 LYS A C 1
ATOM 724 O O . LYS A 1 90 ? 1.863 -3.328 -12.848 1.00 98.06 90 LYS A O 1
ATOM 729 N N . V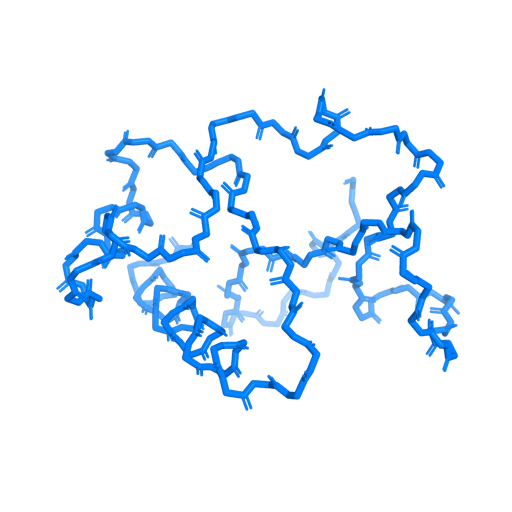AL A 1 91 ? 0.339 -4.872 -12.271 1.00 98.12 91 VAL A N 1
ATOM 730 C CA . VAL A 1 91 ? -0.120 -4.253 -11.028 1.00 98.12 91 VAL A CA 1
ATOM 731 C C . VAL A 1 91 ? 0.428 -5.050 -9.852 1.00 98.12 91 VAL A C 1
ATOM 733 O O . VAL A 1 91 ? 0.012 -6.179 -9.601 1.00 98.12 91 VAL A O 1
ATOM 736 N N . TYR A 1 92 ? 1.359 -4.451 -9.114 1.00 98.19 92 TYR A N 1
ATOM 737 C CA . TYR A 1 92 ? 1.974 -5.074 -7.946 1.00 98.19 92 TYR A CA 1
ATOM 738 C C . TYR A 1 92 ? 1.213 -4.713 -6.673 1.00 98.19 92 TYR A C 1
ATOM 740 O O . TYR A 1 92 ? 1.134 -3.541 -6.300 1.00 98.19 92 TYR A O 1
ATOM 748 N N . VAL A 1 93 ? 0.679 -5.724 -5.992 1.00 98.12 93 VAL A N 1
ATOM 749 C CA . VAL A 1 93 ? -0.094 -5.558 -4.757 1.00 98.12 93 VAL A CA 1
ATOM 750 C C . VAL A 1 93 ? 0.795 -5.853 -3.554 1.00 98.12 93 VAL A C 1
ATOM 752 O O . VAL A 1 93 ? 1.468 -6.882 -3.500 1.00 98.12 93 VAL A O 1
ATOM 755 N N . LEU A 1 94 ? 0.795 -4.937 -2.585 1.00 96.88 94 LEU A N 1
ATOM 756 C CA . LEU A 1 94 ? 1.462 -5.090 -1.294 1.00 96.88 94 LEU A CA 1
ATOM 757 C C . LEU A 1 94 ? 0.404 -5.188 -0.196 1.00 96.88 94 LEU A C 1
ATOM 759 O O . LEU A 1 94 ? -0.487 -4.342 -0.122 1.00 96.88 94 LEU A O 1
ATOM 763 N N . GLY A 1 95 ? 0.545 -6.168 0.696 1.00 95.06 95 GLY A N 1
ATOM 764 C CA . GLY A 1 95 ? -0.317 -6.286 1.869 1.00 95.06 95 GLY A CA 1
ATOM 765 C C . GLY A 1 95 ? -0.225 -5.047 2.766 1.00 95.06 95 GLY A C 1
ATOM 766 O O . GLY A 1 95 ? 0.841 -4.713 3.286 1.00 95.06 95 GLY A O 1
ATOM 767 N N . GLY A 1 96 ? -1.353 -4.366 2.975 1.00 92.69 96 GLY A N 1
ATOM 768 C CA . GLY A 1 96 ? -1.474 -3.195 3.847 1.00 92.69 96 GLY A CA 1
ATOM 769 C C . GLY A 1 96 ? -1.576 -3.568 5.325 1.00 92.69 96 GLY A C 1
ATOM 770 O O . GLY A 1 96 ? -2.537 -3.185 5.989 1.00 92.69 96 GLY A O 1
ATOM 771 N N . LEU A 1 97 ? -0.620 -4.343 5.837 1.00 90.19 97 LEU A N 1
ATOM 772 C CA . LEU A 1 97 ? -0.658 -4.896 7.189 1.00 90.19 97 LEU A CA 1
ATOM 773 C C . LEU A 1 97 ? 0.669 -4.709 7.926 1.00 90.19 97 LEU A C 1
ATOM 775 O O . LEU A 1 97 ? 1.752 -4.753 7.348 1.00 90.19 97 LEU A O 1
ATOM 779 N N . VAL A 1 98 ? 0.569 -4.502 9.236 1.00 88.44 98 VAL A N 1
ATOM 780 C CA . VAL A 1 98 ? 1.693 -4.600 10.166 1.00 88.44 98 VAL A CA 1
ATOM 781 C C . VAL A 1 98 ? 1.290 -5.625 11.206 1.00 88.44 98 VAL A C 1
ATOM 783 O O . VAL A 1 98 ? 0.363 -5.371 11.975 1.00 88.44 98 VAL A O 1
ATOM 786 N N . ASP A 1 99 ? 1.986 -6.754 11.212 1.00 82.31 99 ASP A N 1
ATOM 787 C CA . ASP A 1 99 ? 1.853 -7.775 12.243 1.00 82.31 99 ASP A CA 1
ATOM 788 C C . ASP A 1 99 ? 3.117 -7.766 13.115 1.00 82.31 99 ASP A C 1
ATOM 790 O O . ASP A 1 99 ? 4.236 -7.920 12.619 1.00 82.31 99 ASP A O 1
ATOM 794 N N . GLU A 1 100 ? 2.965 -7.478 14.411 1.00 68.50 100 GLU A N 1
ATOM 795 C CA . GLU A 1 100 ? 4.053 -7.620 15.389 1.00 68.50 100 GLU A CA 1
ATOM 796 C C . GLU A 1 100 ? 4.112 -9.022 16.009 1.00 68.50 100 GLU A C 1
ATOM 798 O O . GLU A 1 100 ? 5.101 -9.360 16.668 1.00 68.50 100 GLU A O 1
ATOM 803 N N . SER A 1 101 ? 3.086 -9.846 15.803 1.00 58.97 101 SER A N 1
ATOM 804 C CA . SER A 1 101 ? 3.160 -11.274 16.070 1.00 58.97 101 SER A CA 1
ATOM 805 C C . SER A 1 101 ? 3.823 -11.983 14.892 1.00 58.97 101 SER A C 1
ATOM 807 O O . SER A 1 101 ? 3.538 -11.726 13.733 1.00 58.97 101 SER A O 1
ATOM 809 N N . ILE A 1 102 ? 4.744 -12.904 15.172 1.00 53.16 102 ILE A N 1
ATOM 810 C CA . ILE A 1 102 ? 5.223 -13.825 14.140 1.00 53.16 102 ILE A CA 1
ATOM 811 C C . ILE A 1 102 ? 4.138 -14.897 13.985 1.00 53.16 102 ILE A C 1
ATOM 813 O O . ILE A 1 102 ? 4.233 -15.953 14.611 1.00 53.16 102 ILE A O 1
ATOM 817 N N . HIS A 1 103 ? 3.097 -14.632 13.196 1.00 52.66 103 HIS A N 1
ATOM 818 C CA . HIS A 1 103 ? 2.213 -15.680 12.689 1.00 52.66 103 HIS A CA 1
ATOM 819 C C . HIS A 1 103 ? 2.667 -16.034 11.271 1.00 52.66 103 HIS A C 1
ATOM 821 O O . HIS A 1 103 ? 2.585 -15.234 10.345 1.00 52.66 103 HIS A O 1
ATOM 827 N N . LYS A 1 104 ? 3.241 -17.230 11.102 1.00 50.81 104 LYS A N 1
ATOM 828 C CA . LYS A 1 104 ? 3.517 -17.768 9.764 1.00 50.81 104 LYS A CA 1
ATOM 829 C C . LYS A 1 104 ? 2.176 -18.143 9.123 1.00 50.81 104 LYS A C 1
ATOM 831 O O . LYS A 1 104 ? 1.485 -18.970 9.713 1.00 50.81 104 LYS A O 1
ATOM 836 N N . GLY A 1 105 ? 1.867 -17.617 7.934 1.00 54.38 105 GLY A N 1
ATOM 837 C CA . GLY A 1 105 ? 0.771 -18.114 7.087 1.00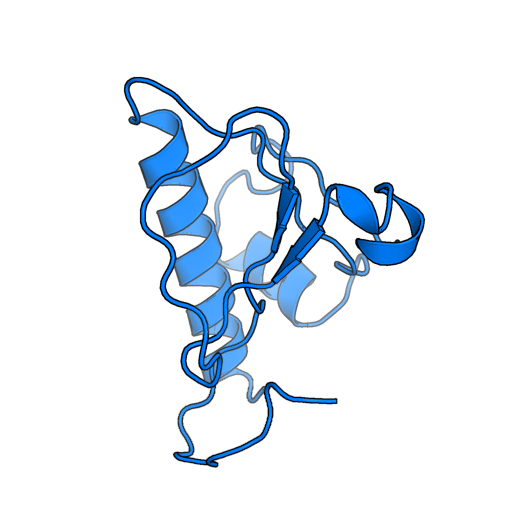 54.38 105 GLY A CA 1
ATOM 838 C C . GLY A 1 105 ? -0.420 -17.182 6.833 1.00 54.38 105 GLY A C 1
ATOM 839 O O . GLY A 1 105 ? -1.311 -17.589 6.103 1.00 54.38 105 GLY A O 1
ATOM 840 N N . ASP A 1 106 ? -0.444 -15.952 7.353 1.00 55.25 106 ASP A N 1
ATOM 841 C CA . ASP A 1 106 ? -1.614 -15.055 7.212 1.00 55.25 106 ASP A CA 1
ATOM 842 C C . ASP A 1 106 ? -1.746 -14.395 5.822 1.00 55.25 106 ASP A C 1
ATOM 844 O O . ASP A 1 106 ? -2.709 -13.678 5.555 1.00 55.25 106 ASP A O 1
ATOM 848 N N . THR A 1 107 ? -0.778 -14.609 4.928 1.00 55.88 107 THR A N 1
ATOM 849 C CA . THR A 1 107 ? -0.745 -14.017 3.581 1.00 55.88 107 THR A CA 1
ATOM 850 C C . THR A 1 107 ? -1.160 -14.970 2.459 1.00 55.88 107 THR A C 1
ATOM 852 O O . THR A 1 107 ? -1.095 -14.577 1.294 1.00 55.88 107 THR A O 1
ATOM 855 N N . ILE A 1 108 ? -1.581 -16.195 2.787 1.00 50.91 108 ILE A N 1
ATOM 856 C CA . ILE A 1 108 ? -2.135 -17.159 1.829 1.00 50.91 108 ILE A CA 1
ATOM 857 C C . ILE A 1 108 ? -3.560 -17.503 2.270 1.00 50.91 108 ILE A C 1
ATOM 859 O O . ILE A 1 108 ? -3.745 -18.404 3.080 1.00 50.91 108 ILE A O 1
ATOM 863 N N . ASP A 1 109 ? -4.532 -16.772 1.728 1.00 42.09 109 ASP A N 1
ATOM 864 C CA . ASP A 1 109 ? -5.913 -17.216 1.487 1.00 42.09 109 ASP A CA 1
ATOM 865 C C . ASP A 1 109 ? -6.509 -16.403 0.325 1.00 42.09 109 ASP A C 1
ATOM 867 O O . ASP A 1 109 ? -6.347 -15.158 0.325 1.00 42.09 109 ASP A O 1
#

Sequence (109 aa):
MTPKETSRLAAQIRRLYGANRRAERPFWLCLTELVPGSPIHRECLRMNDGFSGYLMETTQESYLDLFPLDAIVYLTPDSENVLEDVDPEKVYVLGGLVDESIHKGDTID

Secondary structure (DSSP, 8-state):
--HHHHHHHHHHHHHHHHHHTT-SS----EETT--TTSHHHHHHHHHSTTGGGSSSEE-SS-HHHHS-GGGEEEE-TT-SS---S--TTSEEEE------S--TTTT--

pLDDT: mean 92.35, std 12.49, range [42.09, 98.25]